Protein AF-A0A087T9G7-F1 (afdb_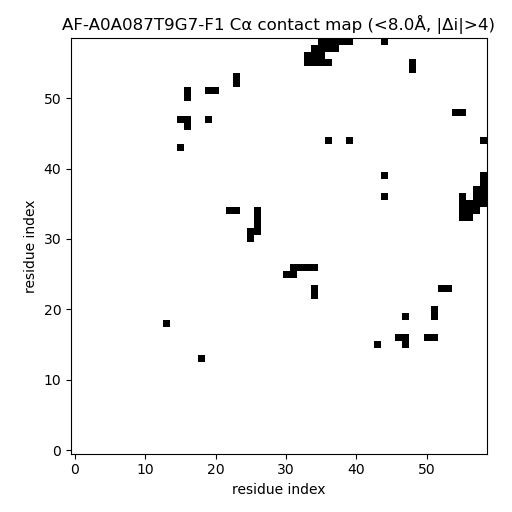monomer)

Foldseek 3Di:
DDDDDPPPPDPPVDDPQVVQVVVVVCCVVVVDVFAADDPDDPVSLVVNQVSDPHHHPYD

Secondary structure (DSSP, 8-state):
----SS-----TTS-HHHHHHHHHHHHHTTS-S-----S--HHHHHHHHHH-SS--S--

Structure (mmCIF, N/CA/C/O backbone):
data_AF-A0A087T9G7-F1
#
_entry.id   AF-A0A087T9G7-F1
#
loop_
_atom_site.group_PDB
_atom_site.id
_atom_site.type_symbol
_atom_site.label_atom_id
_atom_site.label_alt_id
_atom_site.label_comp_id
_atom_site.label_asym_id
_atom_site.label_entity_id
_atom_site.label_seq_id
_atom_site.pdbx_PDB_ins_code
_atom_site.Cartn_x
_atom_site.Cartn_y
_atom_site.Cartn_z
_atom_site.occupancy
_atom_site.B_iso_or_equiv
_atom_site.auth_seq_id
_atom_site.auth_comp_id
_atom_site.auth_asym_id
_atom_site.auth_atom_id
_atom_site.pdbx_PDB_model_num
ATOM 1 N N . MET A 1 1 ? 17.118 -20.903 -1.098 1.00 44.31 1 MET A N 1
ATOM 2 C CA . MET A 1 1 ? 17.674 -19.536 -1.026 1.00 44.31 1 MET A CA 1
ATOM 3 C C . MET A 1 1 ? 19.093 -19.599 -1.568 1.00 44.31 1 ME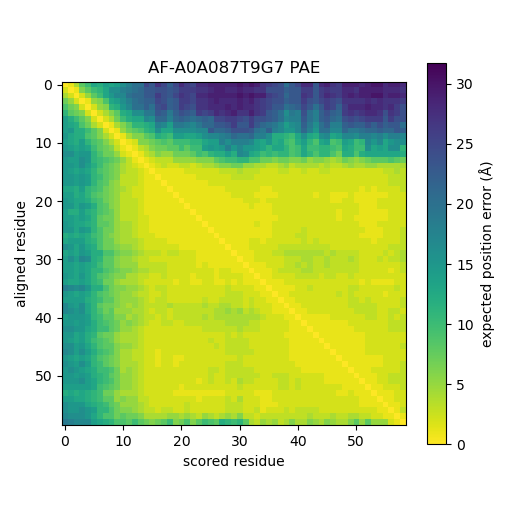T A C 1
ATOM 5 O O . MET A 1 1 ? 19.954 -20.148 -0.899 1.00 44.31 1 MET A O 1
ATOM 9 N N . VAL A 1 2 ? 19.312 -19.161 -2.808 1.00 41.84 2 VAL A N 1
ATOM 10 C CA . VAL A 1 2 ? 20.652 -19.015 -3.396 1.00 41.84 2 VAL A CA 1
ATOM 11 C C . VAL A 1 2 ? 20.703 -17.604 -3.964 1.00 41.84 2 VAL A C 1
ATOM 13 O O . VAL A 1 2 ? 19.875 -17.254 -4.799 1.00 41.84 2 VAL A O 1
ATOM 16 N N . ILE A 1 3 ? 21.613 -16.794 -3.430 1.00 64.19 3 ILE A N 1
ATOM 17 C CA . ILE A 1 3 ? 21.849 -15.405 -3.820 1.00 64.19 3 ILE A CA 1
ATOM 18 C C . ILE A 1 3 ? 23.112 -15.397 -4.679 1.00 64.19 3 ILE A C 1
ATOM 20 O O . ILE A 1 3 ? 24.165 -15.836 -4.214 1.00 64.19 3 ILE A O 1
ATOM 24 N N . ARG A 1 4 ? 23.018 -14.888 -5.908 1.00 50.25 4 ARG A N 1
ATOM 25 C CA . ARG A 1 4 ? 24.161 -14.355 -6.653 1.00 50.25 4 ARG A CA 1
ATOM 26 C C . ARG A 1 4 ? 23.736 -13.055 -7.328 1.00 50.25 4 ARG A C 1
ATOM 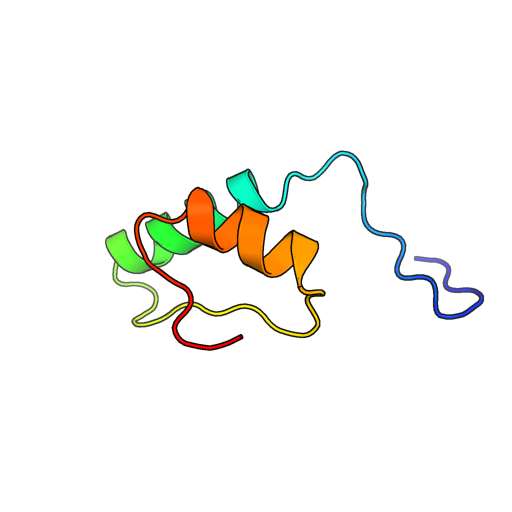28 O O . ARG A 1 4 ? 22.679 -12.998 -7.940 1.00 50.25 4 ARG A O 1
ATOM 35 N N . ASP A 1 5 ? 24.581 -12.046 -7.143 1.00 48.81 5 ASP A N 1
ATOM 36 C CA . ASP A 1 5 ? 24.614 -10.780 -7.879 1.00 48.81 5 ASP A CA 1
ATOM 37 C C . ASP A 1 5 ? 23.469 -9.792 -7.666 1.00 48.81 5 ASP A C 1
ATOM 39 O O . ASP A 1 5 ? 22.965 -9.244 -8.633 1.00 48.81 5 ASP A O 1
ATOM 43 N N . GLY A 1 6 ? 23.088 -9.506 -6.413 1.00 53.00 6 GLY A N 1
ATOM 44 C CA . GLY A 1 6 ? 22.304 -8.300 -6.066 1.00 53.00 6 GLY A CA 1
ATOM 45 C C . GLY A 1 6 ? 20.930 -8.156 -6.739 1.00 53.00 6 GLY A C 1
ATOM 46 O O . GLY A 1 6 ? 20.221 -7.185 -6.487 1.00 53.00 6 GLY A O 1
ATOM 47 N N . ASP A 1 7 ? 20.547 -9.124 -7.563 1.00 49.66 7 ASP A N 1
ATOM 48 C CA . ASP A 1 7 ? 19.291 -9.201 -8.268 1.00 49.66 7 ASP A CA 1
ATOM 49 C C . ASP A 1 7 ? 18.337 -9.894 -7.308 1.00 49.66 7 ASP A C 1
ATOM 51 O O . ASP A 1 7 ? 18.390 -1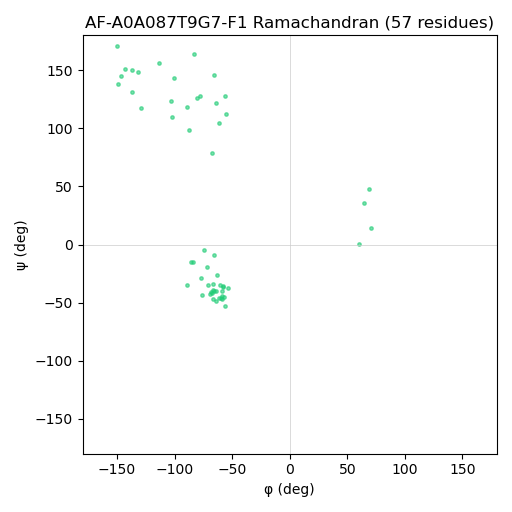1.106 -7.072 1.00 49.66 7 ASP A O 1
ATOM 55 N N . TYR A 1 8 ? 17.530 -9.087 -6.627 1.00 59.28 8 TYR A N 1
ATOM 56 C CA . TYR A 1 8 ? 16.446 -9.609 -5.821 1.00 59.28 8 TYR A CA 1
ATOM 57 C C . TYR A 1 8 ? 15.589 -10.470 -6.747 1.00 59.28 8 TYR A C 1
ATOM 59 O O . TYR A 1 8 ? 14.951 -9.963 -7.669 1.00 59.28 8 TYR A O 1
ATOM 67 N N . ALA A 1 9 ? 15.589 -11.781 -6.510 1.00 56.88 9 ALA A N 1
ATOM 68 C CA . ALA A 1 9 ? 14.685 -12.704 -7.170 1.00 56.88 9 ALA A CA 1
ATOM 69 C C . ALA A 1 9 ? 13.261 -12.397 -6.687 1.00 56.88 9 ALA A C 1
ATOM 71 O O . ALA A 1 9 ? 12.733 -13.048 -5.787 1.00 56.88 9 ALA A O 1
ATOM 72 N N . TYR A 1 10 ? 12.659 -11.345 -7.240 1.00 62.72 10 TYR A N 1
ATOM 73 C CA . TYR A 1 10 ? 11.245 -11.081 -7.082 1.00 62.72 10 TYR A CA 1
ATOM 74 C C . TYR A 1 10 ? 10.514 -12.230 -7.756 1.00 62.72 10 TYR A C 1
ATOM 76 O O . TYR A 1 10 ? 10.703 -12.490 -8.949 1.00 62.72 10 TYR A O 1
ATOM 84 N N . ASP A 1 11 ? 9.687 -12.923 -6.984 1.00 68.00 11 ASP A N 1
ATOM 85 C CA . ASP A 1 11 ? 8.752 -13.871 -7.551 1.00 68.00 11 ASP A CA 1
ATOM 86 C C . ASP A 1 11 ? 7.804 -13.100 -8.477 1.00 68.00 11 ASP A C 1
ATOM 88 O O . ASP A 1 11 ? 6.929 -12.355 -8.034 1.00 68.00 11 ASP A O 1
ATOM 92 N N . LYS A 1 12 ? 8.015 -13.245 -9.789 1.00 68.56 12 LYS A N 1
ATOM 93 C CA . LYS A 1 12 ? 7.245 -12.541 -10.823 1.00 68.56 12 LYS A CA 1
ATOM 94 C C . LYS A 1 12 ? 5.777 -12.969 -10.850 1.00 68.56 12 LYS A C 1
ATOM 96 O O . LYS A 1 12 ? 4.993 -12.354 -11.566 1.00 68.56 12 LYS A O 1
ATOM 101 N N . THR A 1 13 ? 5.411 -14.016 -10.109 1.00 76.81 13 THR A N 1
ATOM 102 C CA . THR A 1 13 ? 4.025 -14.465 -9.965 1.00 76.81 13 THR A CA 1
ATOM 103 C C . THR A 1 13 ? 3.264 -13.702 -8.880 1.00 76.81 13 THR A C 1
ATOM 105 O O . THR A 1 13 ? 2.034 -13.725 -8.873 1.00 76.81 13 THR A O 1
ATOM 108 N N . VAL A 1 14 ? 3.962 -12.973 -8.001 1.00 79.00 14 VAL A N 1
ATOM 109 C CA . VAL A 1 14 ? 3.345 -12.184 -6.929 1.00 79.00 14 VAL A CA 1
ATOM 110 C C . VAL A 1 14 ? 3.019 -10.778 -7.427 1.00 79.00 14 VAL A C 1
ATOM 112 O O . VAL A 1 14 ? 3.904 -9.999 -7.786 1.00 79.00 14 VAL A O 1
ATOM 115 N N . ASP A 1 15 ? 1.734 -10.421 -7.410 1.00 87.38 15 ASP A N 1
ATOM 116 C CA . ASP A 1 15 ? 1.302 -9.058 -7.711 1.00 87.38 15 ASP A CA 1
ATOM 117 C C . ASP A 1 15 ? 1.465 -8.140 -6.483 1.00 87.38 15 ASP A C 1
ATOM 119 O O . ASP A 1 15 ? 0.925 -8.388 -5.398 1.00 87.38 15 ASP A O 1
ATOM 123 N N . LEU A 1 16 ? 2.182 -7.031 -6.680 1.00 89.31 16 LEU A N 1
ATOM 124 C CA . LEU A 1 16 ? 2.347 -5.960 -5.697 1.00 89.31 16 LEU A CA 1
ATOM 125 C C . LEU A 1 16 ? 1.000 -5.371 -5.257 1.00 89.31 16 LEU A C 1
ATOM 127 O O . LEU A 1 16 ? 0.834 -5.029 -4.089 1.00 89.31 16 LEU A O 1
ATOM 131 N N . VAL A 1 17 ? 0.030 -5.281 -6.171 1.00 92.00 17 VAL A N 1
ATOM 132 C CA . VAL A 1 17 ? -1.307 -4.746 -5.877 1.00 92.00 17 VAL A CA 1
ATOM 133 C C . VAL A 1 17 ? -2.074 -5.676 -4.939 1.00 92.00 17 VAL A C 1
ATOM 135 O O . VAL A 1 17 ? -2.703 -5.217 -3.988 1.00 92.00 17 VAL A O 1
ATOM 138 N N . GLU A 1 18 ? -1.993 -6.988 -5.160 1.00 93.50 18 GLU A N 1
ATOM 139 C CA . GLU A 1 18 ? -2.645 -7.974 -4.290 1.00 93.50 18 GLU A CA 1
ATOM 140 C C . GLU A 1 18 ? -2.011 -7.989 -2.896 1.00 93.50 18 GLU A C 1
ATOM 142 O O . GLU A 1 18 ? -2.721 -8.018 -1.886 1.00 93.50 18 GLU A O 1
ATOM 147 N N . THR A 1 19 ? -0.683 -7.858 -2.829 1.00 93.69 19 THR A N 1
ATOM 148 C CA . THR A 1 19 ? 0.034 -7.681 -1.559 1.00 93.69 19 THR A CA 1
ATOM 149 C C . THR A 1 19 ? -0.439 -6.421 -0.833 1.00 93.69 19 THR A C 1
ATOM 151 O O . THR A 1 19 ? -0.755 -6.480 0.356 1.00 93.69 19 THR A O 1
ATOM 154 N N . TRP A 1 20 ? -0.566 -5.294 -1.540 1.00 96.25 20 TRP A N 1
ATOM 155 C CA . TRP A 1 20 ? -1.033 -4.045 -0.940 1.00 96.25 20 TRP A CA 1
ATOM 156 C C . TRP A 1 20 ? -2.456 -4.166 -0.388 1.00 96.25 20 TRP A C 1
ATOM 158 O O . TRP A 1 20 ? -2.698 -3.821 0.766 1.00 96.25 20 TRP A O 1
ATOM 168 N N . LYS A 1 21 ? -3.388 -4.758 -1.144 1.00 96.00 21 LYS A N 1
ATOM 169 C CA . LYS A 1 21 ? -4.756 -5.022 -0.661 1.00 96.00 21 LYS A CA 1
ATOM 170 C C . LYS A 1 21 ? -4.772 -5.896 0.592 1.00 96.00 21 LYS A C 1
ATOM 172 O O . LYS A 1 21 ? -5.617 -5.708 1.467 1.00 96.00 21 LYS A O 1
ATOM 177 N N .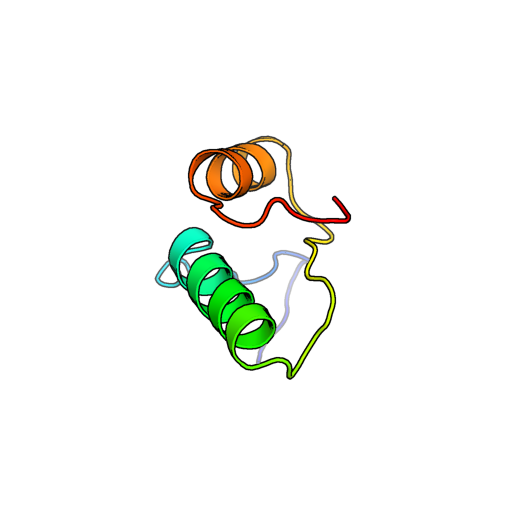 ALA A 1 22 ? -3.866 -6.868 0.698 1.00 96.25 22 ALA A N 1
ATOM 178 C CA . ALA A 1 22 ? -3.732 -7.667 1.911 1.00 96.25 22 ALA A CA 1
ATOM 179 C C . ALA A 1 22 ? -3.241 -6.818 3.097 1.00 96.25 22 ALA A C 1
ATOM 181 O O . ALA A 1 22 ? -3.774 -6.964 4.196 1.00 96.25 22 ALA A O 1
ATOM 182 N N . MET A 1 23 ? -2.297 -5.897 2.875 1.00 97.38 23 MET A N 1
ATOM 183 C CA . MET A 1 23 ? -1.831 -4.947 3.894 1.00 97.38 23 MET A CA 1
ATOM 184 C C . MET A 1 23 ? -2.940 -3.990 4.346 1.00 97.38 23 MET A C 1
ATOM 186 O O . MET A 1 23 ? -3.089 -3.759 5.543 1.00 97.38 23 MET A O 1
ATOM 190 N N . GLU A 1 24 ? -3.776 -3.498 3.430 1.00 97.75 24 GLU A N 1
ATOM 191 C CA . GLU A 1 24 ? -4.937 -2.666 3.772 1.00 97.75 24 GLU A CA 1
ATOM 192 C C . GLU A 1 24 ? -5.906 -3.390 4.720 1.00 97.75 24 GLU A C 1
ATOM 194 O O . GLU A 1 24 ? -6.372 -2.803 5.695 1.00 97.75 24 GLU A O 1
ATOM 199 N N . LYS A 1 25 ? -6.138 -4.695 4.514 1.00 98.00 25 LYS A N 1
ATOM 200 C CA . LYS A 1 25 ? -6.970 -5.508 5.421 1.00 98.00 25 LYS A CA 1
ATOM 201 C C . LYS A 1 25 ? -6.387 -5.605 6.833 1.00 98.00 25 LYS A C 1
ATOM 203 O O . LYS A 1 25 ? -7.139 -5.832 7.777 1.00 98.00 25 LYS A O 1
ATOM 208 N N . LEU A 1 26 ? -5.069 -5.478 7.004 1.00 97.69 26 LEU A N 1
ATOM 209 C CA . LEU A 1 26 ? -4.449 -5.454 8.335 1.00 97.69 26 LEU A CA 1
ATOM 210 C C . LEU A 1 26 ? -4.772 -4.151 9.073 1.00 97.69 26 LEU A C 1
ATOM 212 O O . LEU A 1 26 ? -4.978 -4.184 10.287 1.00 97.69 26 LEU A O 1
ATOM 216 N N . VAL A 1 27 ? -4.861 -3.036 8.339 1.00 97.69 27 VAL A N 1
ATOM 217 C CA . VAL A 1 27 ? -5.317 -1.748 8.878 1.00 97.69 27 VAL A CA 1
ATOM 218 C C . VAL A 1 27 ? -6.793 -1.835 9.258 1.00 97.69 27 VAL A C 1
ATOM 220 O O . VAL A 1 27 ? -7.147 -1.489 10.380 1.00 97.69 27 VAL A O 1
ATOM 223 N N . ASP A 1 28 ? -7.644 -2.379 8.379 1.00 97.50 28 ASP A N 1
ATOM 224 C CA . ASP A 1 28 ? -9.084 -2.520 8.656 1.00 97.50 28 ASP A CA 1
ATOM 225 C C . ASP A 1 28 ? -9.358 -3.404 9.886 1.00 97.50 28 ASP A C 1
ATOM 227 O O . ASP A 1 28 ? -10.288 -3.154 10.649 1.00 97.50 28 ASP A O 1
ATOM 231 N N . LYS A 1 29 ? -8.529 -4.433 10.108 1.00 98.00 29 LYS A N 1
ATOM 232 C CA . LYS A 1 29 ? -8.591 -5.294 11.302 1.00 98.00 29 LYS A CA 1
ATOM 233 C C . LYS A 1 29 ? -8.050 -4.626 12.573 1.00 98.00 29 LYS A C 1
ATOM 235 O O . LYS A 1 29 ? -8.097 -5.242 13.633 1.00 98.00 29 LYS A O 1
ATOM 240 N N . GLY A 1 30 ? -7.494 -3.417 12.480 1.00 97.31 30 GLY A N 1
ATOM 241 C CA . GLY A 1 30 ? -6.896 -2.694 13.604 1.00 97.31 30 GLY A CA 1
ATOM 242 C C . GLY A 1 30 ? -5.577 -3.287 14.106 1.00 97.31 30 GLY A C 1
ATOM 243 O O . GLY A 1 30 ? -5.131 -2.935 15.196 1.00 97.31 30 GLY A O 1
ATOM 244 N N . LEU A 1 31 ? -4.943 -4.180 13.336 1.00 97.62 31 LEU A N 1
ATOM 245 C CA . LEU A 1 31 ? -3.678 -4.819 13.723 1.00 97.62 31 LEU A CA 1
ATOM 246 C C . LEU A 1 31 ? -2.485 -3.879 13.541 1.00 97.62 31 LEU A C 1
ATOM 248 O O . LEU A 1 31 ? -1.485 -3.986 14.246 1.00 97.62 31 LEU A O 1
ATOM 252 N N . VAL A 1 32 ? -2.596 -2.956 12.589 1.00 97.06 32 VAL A N 1
ATOM 253 C CA . VAL A 1 32 ? -1.602 -1.922 12.306 1.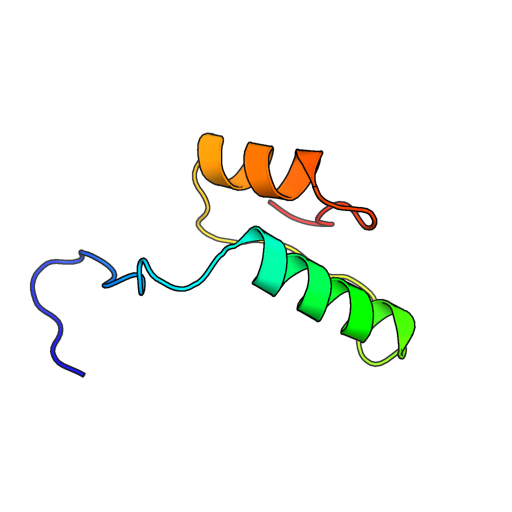00 97.06 32 VAL A CA 1
ATOM 254 C C . VAL A 1 32 ? -2.309 -0.592 12.073 1.00 97.06 32 VAL A C 1
ATOM 256 O O . VAL A 1 32 ? -3.444 -0.557 11.605 1.00 97.06 32 VAL A O 1
ATOM 259 N N . ARG A 1 33 ? -1.641 0.516 12.406 1.00 95.38 33 ARG A N 1
ATOM 260 C CA . ARG A 1 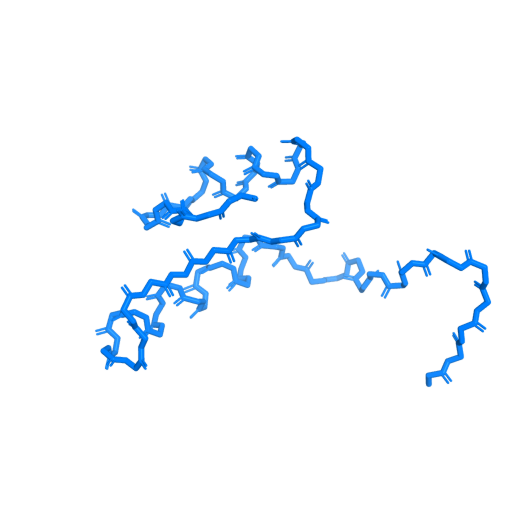33 ? -2.200 1.868 12.218 1.00 95.38 33 ARG A CA 1
ATOM 261 C C . ARG A 1 33 ? -1.893 2.454 10.844 1.00 95.38 33 ARG A C 1
ATOM 263 O O . ARG A 1 33 ? -2.718 3.172 10.294 1.00 95.38 33 ARG A O 1
ATOM 270 N N . SER A 1 34 ? -0.717 2.136 10.310 1.00 95.19 34 SER A N 1
ATOM 271 C CA . SER A 1 34 ? -0.213 2.683 9.053 1.00 95.19 34 SER A CA 1
ATOM 272 C C . SER A 1 34 ? 0.558 1.617 8.290 1.00 95.19 34 SER A C 1
ATOM 274 O O . SER A 1 34 ? 1.171 0.734 8.892 1.00 95.19 34 SER A O 1
ATOM 276 N N . ILE A 1 35 ? 0.546 1.731 6.966 1.00 97.19 35 ILE A N 1
ATOM 277 C CA . ILE A 1 35 ? 1.279 0.871 6.036 1.00 97.19 35 ILE A CA 1
ATOM 278 C C . ILE A 1 35 ? 2.031 1.745 5.028 1.00 97.19 35 ILE A C 1
ATOM 280 O O . ILE A 1 35 ? 1.590 2.849 4.701 1.00 97.19 35 ILE A O 1
ATOM 284 N N . GLY A 1 36 ? 3.180 1.269 4.558 1.00 95.06 36 GLY A N 1
ATOM 285 C CA . GLY A 1 36 ? 4.062 1.989 3.642 1.00 95.06 36 GLY A CA 1
ATOM 286 C C . GLY A 1 36 ? 4.838 1.029 2.751 1.00 95.06 36 GLY A C 1
ATOM 287 O O . GLY A 1 36 ? 4.801 -0.186 2.956 1.00 95.06 36 GLY A O 1
ATOM 288 N N . ILE A 1 37 ? 5.526 1.590 1.766 1.00 94.25 37 ILE A N 1
ATOM 289 C CA . ILE A 1 37 ? 6.429 0.867 0.869 1.00 94.25 37 ILE A CA 1
ATOM 290 C C . ILE A 1 37 ? 7.863 1.341 1.119 1.00 94.25 37 ILE A C 1
ATOM 292 O O . ILE A 1 37 ? 8.081 2.402 1.692 1.00 94.25 37 ILE A O 1
ATOM 296 N N . SER A 1 38 ? 8.842 0.506 0.781 1.00 92.44 38 SER A N 1
ATOM 297 C CA . SER A 1 38 ? 10.262 0.819 0.944 1.00 92.44 38 SER A CA 1
ATOM 298 C C . SER A 1 38 ? 11.054 0.107 -0.138 1.00 92.44 38 SER A C 1
ATOM 300 O O . SER A 1 38 ? 10.781 -1.059 -0.431 1.00 92.44 38 SER A O 1
ATOM 302 N N . ASN A 1 39 ? 12.031 0.805 -0.720 1.00 90.38 39 ASN A N 1
ATOM 303 C CA . ASN A 1 39 ? 12.875 0.300 -1.804 1.00 90.38 39 ASN A CA 1
ATOM 304 C C . ASN A 1 39 ? 12.092 0.000 -3.106 1.00 90.38 39 ASN A C 1
ATOM 306 O O . ASN A 1 39 ? 12.392 -0.963 -3.812 1.00 90.38 39 ASN A O 1
ATOM 310 N N . PHE A 1 40 ? 11.068 0.809 -3.413 1.00 91.31 40 PHE A N 1
ATOM 311 C CA . PHE A 1 40 ? 10.269 0.714 -4.644 1.00 91.31 40 PHE A CA 1
ATOM 312 C C . PHE A 1 40 ? 10.724 1.762 -5.664 1.00 91.31 40 PHE A C 1
ATOM 314 O O . PHE A 1 40 ? 11.038 2.897 -5.314 1.00 91.31 40 PHE A O 1
ATOM 321 N N . ASN A 1 41 ? 10.716 1.406 -6.950 1.00 90.75 41 ASN A N 1
ATOM 322 C CA . ASN A 1 41 ? 10.932 2.385 -8.018 1.00 90.75 41 ASN A CA 1
ATOM 323 C C . ASN A 1 41 ? 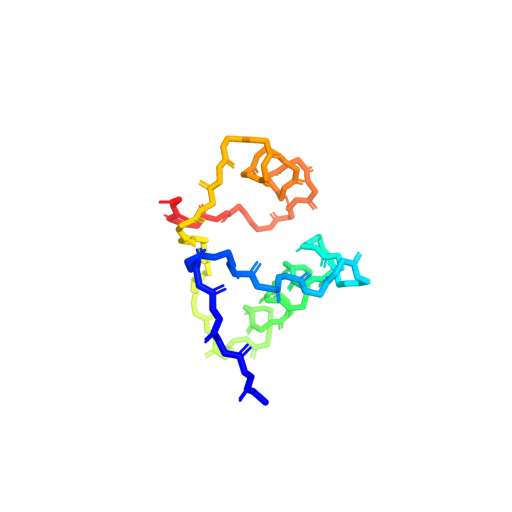9.638 3.140 -8.369 1.00 90.75 41 ASN A C 1
ATOM 325 O O . ASN A 1 41 ? 8.533 2.690 -8.064 1.00 90.75 41 ASN A O 1
ATOM 329 N N . SER A 1 42 ? 9.762 4.263 -9.082 1.00 92.25 42 SER A N 1
ATOM 330 C CA . SER A 1 42 ? 8.633 5.147 -9.416 1.00 92.25 42 SER A CA 1
ATOM 331 C C . SER A 1 42 ? 7.459 4.440 -10.105 1.00 92.25 42 SER A C 1
ATOM 333 O O . SER A 1 42 ? 6.307 4.727 -9.791 1.00 92.25 42 SER A O 1
ATOM 335 N N . LYS A 1 43 ? 7.720 3.472 -10.994 1.00 92.19 43 LYS A N 1
ATOM 336 C CA . LYS A 1 43 ? 6.661 2.713 -11.683 1.00 92.19 43 LYS A CA 1
ATOM 337 C C . LYS A 1 43 ? 5.896 1.804 -10.722 1.00 92.19 43 LYS A C 1
ATOM 339 O O . LYS A 1 43 ? 4.677 1.688 -10.821 1.00 92.19 43 LYS A O 1
ATOM 344 N N . GLN A 1 44 ? 6.602 1.154 -9.799 1.00 91.19 44 GLN A N 1
ATOM 345 C CA . GLN A 1 44 ? 5.986 0.299 -8.783 1.00 91.19 44 GLN A CA 1
ATOM 346 C C . GLN A 1 44 ? 5.186 1.129 -7.778 1.00 91.19 44 GLN A C 1
ATOM 348 O O . GLN A 1 44 ? 4.059 0.754 -7.458 1.00 91.19 44 GLN A O 1
ATOM 353 N N . ILE A 1 45 ? 5.739 2.268 -7.341 1.00 93.81 45 ILE A N 1
ATOM 354 C CA . ILE A 1 45 ? 5.046 3.226 -6.473 1.00 93.81 45 ILE A CA 1
ATOM 355 C C . ILE A 1 45 ? 3.738 3.655 -7.132 1.00 93.81 45 ILE A C 1
ATOM 357 O O . ILE A 1 45 ? 2.689 3.506 -6.518 1.00 93.81 45 ILE A O 1
ATOM 361 N N . GLN A 1 46 ? 3.782 4.116 -8.387 1.00 94.31 46 GLN A N 1
ATOM 362 C CA . GLN A 1 46 ? 2.593 4.582 -9.100 1.00 94.31 46 GLN A CA 1
ATOM 363 C C . GLN A 1 46 ? 1.531 3.484 -9.215 1.00 94.31 46 GLN A C 1
ATOM 365 O O . GLN A 1 46 ? 0.368 3.719 -8.909 1.00 94.31 46 GLN A O 1
ATOM 370 N N . ARG A 1 47 ? 1.933 2.254 -9.563 1.00 93.81 47 ARG A N 1
ATOM 371 C CA . ARG A 1 47 ? 1.012 1.113 -9.666 1.00 93.81 47 ARG A CA 1
ATOM 372 C C . ARG A 1 47 ? 0.292 0.830 -8.346 1.00 93.81 47 ARG A C 1
ATOM 374 O O . ARG A 1 47 ? -0.922 0.636 -8.343 1.00 93.81 47 ARG A O 1
ATOM 381 N N . VAL A 1 48 ? 1.026 0.800 -7.233 1.00 93.69 48 VAL A N 1
ATOM 382 C CA . VAL A 1 48 ? 0.423 0.625 -5.904 1.00 93.69 48 VAL A CA 1
ATOM 383 C C . VAL A 1 48 ? -0.471 1.819 -5.590 1.00 93.69 48 VAL A C 1
ATOM 385 O O . VAL A 1 48 ? -1.633 1.625 -5.246 1.00 93.69 48 VAL A O 1
ATOM 388 N N . TYR A 1 49 ? 0.029 3.038 -5.789 1.00 94.00 49 TYR A N 1
ATOM 389 C CA . TYR A 1 49 ? -0.677 4.277 -5.489 1.00 94.00 49 TYR A CA 1
ATOM 390 C C . TYR A 1 49 ? -2.014 4.380 -6.224 1.00 94.00 49 TYR A C 1
ATOM 392 O O . TYR A 1 49 ? -3.015 4.698 -5.589 1.00 94.00 49 TYR A O 1
ATOM 400 N N . ASP A 1 50 ? -2.075 4.062 -7.514 1.00 94.94 50 ASP A N 1
ATOM 401 C CA . ASP A 1 50 ? -3.307 4.134 -8.310 1.00 94.94 50 ASP A CA 1
ATOM 402 C C . ASP A 1 50 ? -4.351 3.108 -7.857 1.00 94.94 50 ASP A C 1
ATOM 404 O O . ASP A 1 50 ? -5.548 3.388 -7.858 1.00 94.94 50 ASP A O 1
ATOM 408 N N . SER A 1 51 ? -3.897 1.933 -7.414 1.00 93.50 51 SER A N 1
ATOM 409 C CA . SER A 1 51 ? -4.768 0.849 -6.942 1.00 93.50 51 SER A CA 1
ATOM 410 C C . SER A 1 51 ? -5.160 0.940 -5.460 1.00 93.50 51 SER A C 1
ATOM 412 O O . SER A 1 51 ? -6.083 0.251 -5.027 1.00 93.50 51 SER A O 1
ATOM 414 N N . ALA A 1 52 ? -4.460 1.766 -4.678 1.00 95.62 52 ALA A N 1
ATOM 415 C CA . ALA A 1 52 ? -4.584 1.833 -3.227 1.00 95.62 52 ALA A CA 1
ATOM 416 C C . ALA A 1 52 ? -5.826 2.616 -2.772 1.00 95.62 52 ALA A C 1
ATOM 418 O O . ALA A 1 52 ? -5.988 3.796 -3.117 1.00 95.62 52 ALA A O 1
ATOM 419 N N . ARG A 1 53 ? -6.637 1.995 -1.907 1.00 97.38 53 ARG A N 1
ATOM 420 C CA . ARG A 1 53 ? -7.680 2.661 -1.111 1.00 97.38 53 ARG A CA 1
ATOM 421 C C . ARG A 1 53 ? -7.053 3.418 0.059 1.00 97.38 53 ARG A C 1
ATOM 423 O O . ARG A 1 53 ? -7.435 4.554 0.318 1.00 97.38 53 ARG A O 1
ATOM 430 N N . ILE A 1 54 ? -6.083 2.808 0.742 1.00 96.12 54 ILE A N 1
ATOM 431 C CA . ILE A 1 54 ? -5.264 3.445 1.780 1.00 96.12 54 ILE A CA 1
ATOM 432 C C . ILE A 1 54 ? -3.916 3.765 1.145 1.00 96.12 54 ILE A C 1
ATOM 434 O O . ILE A 1 54 ? -3.151 2.857 0.824 1.00 96.12 54 ILE A O 1
ATOM 438 N N . LYS A 1 55 ? -3.627 5.053 0.928 1.00 95.50 55 LYS A N 1
ATOM 439 C CA . LYS A 1 55 ? -2.355 5.466 0.320 1.00 95.50 55 LYS A CA 1
ATOM 440 C C . LYS A 1 55 ? -1.176 5.125 1.244 1.00 95.50 55 LYS A C 1
ATOM 442 O O . LYS A 1 55 ? -1.337 5.218 2.463 1.00 95.50 55 LYS A O 1
ATOM 447 N N . PRO A 1 56 ? -0.002 4.759 0.691 1.00 94.81 56 PRO A N 1
ATOM 448 C CA . PRO A 1 56 ? 1.184 4.519 1.501 1.00 94.81 56 PRO A CA 1
ATOM 449 C C . PRO A 1 56 ? 1.507 5.749 2.348 1.00 94.81 56 PRO A C 1
ATOM 451 O O . PRO A 1 56 ? 1.608 6.856 1.822 1.00 94.81 56 PRO A O 1
ATOM 454 N N . ALA A 1 57 ? 1.675 5.558 3.655 1.00 94.50 57 ALA A N 1
ATOM 455 C CA . ALA A 1 57 ? 2.056 6.637 4.564 1.00 94.50 57 ALA A CA 1
ATOM 456 C C . ALA A 1 57 ? 3.525 7.065 4.380 1.00 94.50 57 ALA A C 1
ATOM 458 O O . ALA A 1 57 ? 3.915 8.147 4.809 1.00 94.50 57 ALA A O 1
ATOM 459 N N . VAL A 1 58 ? 4.331 6.197 3.762 1.00 89.25 58 VAL A N 1
ATOM 460 C CA . VAL A 1 58 ? 5.758 6.380 3.472 1.00 89.25 58 VAL A CA 1
ATOM 461 C C . VAL A 1 58 ? 6.087 5.679 2.150 1.00 89.25 58 VAL A C 1
ATOM 463 O O . VAL A 1 58 ? 5.475 4.645 1.847 1.00 89.25 58 VAL A O 1
ATOM 466 N N . LEU A 1 59 ? 7.006 6.271 1.379 1.00 84.69 59 LEU A N 1
ATOM 467 C CA . LEU A 1 59 ? 7.432 5.845 0.040 1.00 84.69 59 LEU A CA 1
ATOM 468 C C . LEU A 1 59 ? 8.896 5.395 0.033 1.00 84.69 59 LEU A C 1
ATOM 470 O O . LEU A 1 59 ? 9.693 6.042 0.750 1.00 84.69 59 LEU A O 1
#

Sequence (59 aa):
MVIRDGDYAYDKTVDLVETWKAMEKLVDKGLVRSIGISNFNSKQIQRVYDSARIKPAVL

Mean predicted aligned error: 6.91 Å

Radius of gyration: 13.08 Å; Cα contacts (8 Å, |Δi|>4): 41; chains: 1; bounding box: 34×26×25 Å

Solvent-accessible surface area (backbone atoms only — not comparable to full-atom values): 3932 Å² total; per-residue (Å²): 141,85,88,74,82,94,63,76,82,68,64,87,87,64,56,67,57,61,53,47,57,55,54,49,50,37,39,77,70,65,77,3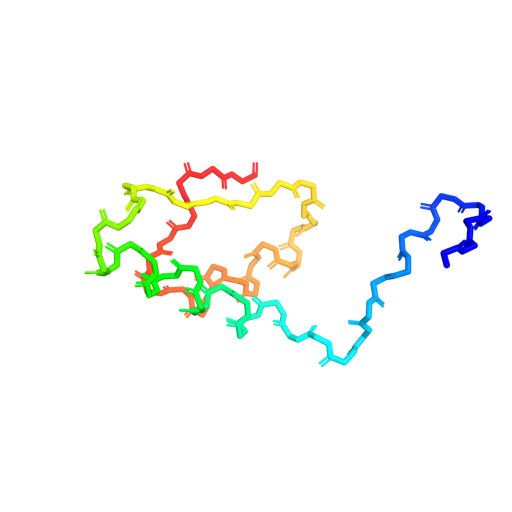8,93,77,57,61,52,74,95,67,53,72,69,58,48,48,54,39,52,76,72,40,89,71,64,61,78,42,110

Nearest PDB structures (foldseek):
  8wk9-assembly3_C  TM=8.964E-01  e=2.315E-02  Kluyveromyces marxianus
  8wk9-assembly2_B  TM=9.034E-01  e=2.664E-02  Kluyveromyces marxianus
  8j0i-assembly1_A  TM=8.973E-01  e=2.858E-02  Kluyveromyces marxianus
  8wk7-assembly2_B  TM=8.985E-01  e=2.858E-02  Kluyveromyces marxianus
  4r9o-assembly1_C  TM=7.896E-01  e=1.542E-01  Salmonella enterica subsp. enterica serovar Typhimurium str. LT2

InterPro domains:
  IPR018170 Aldo/keto reductase, conserved site [PS00062] (23-40)
  IPR020471 Aldo-keto reductase [PTHR11732] (11-58)
  IPR023210 NADP-dependent oxidoreductase domain [PF00248] (11-58)
  IPR036812 NAD(P)-dependent oxidoreductase domain superfamily [G3DSA:3.20.20.100] (2-59)
  IPR036812 NAD(P)-dependent oxidoreductase domain superfamily [SSF51430] (6-58)

Organism: Stegodyphus mimosarum (NCBI:txid407821)

pLDDT: mean 85.88, std 16.27, range [41.84, 98.0]